Protein AF-A0A932GKW1-F1 (afdb_monomer_lite)

Secondary structure (DSSP, 8-state):
------EEEE-TTT--EEESPEEPTTS-EE-TTT--B-EEEE-----

Radius of gyration: 11.34 Å; chains: 1; bounding box: 30×32×20 Å

pLDDT: mean 81.67, std 12.41, range [47.84, 91.69]

Structure (mmCIF, N/CA/C/O backbone):
data_AF-A0A932GKW1-F1
#
_entry.id   AF-A0A932GKW1-F1
#
loop_
_atom_site.group_PDB
_atom_site.id
_atom_site.type_symbol
_atom_site.label_atom_id
_atom_site.label_alt_id
_atom_site.label_comp_id
_atom_site.label_asym_id
_atom_site.label_entity_id
_atom_site.label_seq_id
_atom_site.pdbx_PDB_ins_code
_atom_site.Cartn_x
_atom_site.Cartn_y
_atom_site.Cartn_z
_atom_site.occupancy
_atom_site.B_iso_or_equiv
_atom_site.auth_seq_id
_atom_site.auth_comp_id
_atom_site.auth_asym_id
_atom_site.auth_atom_id
_atom_site.pdbx_PDB_model_num
ATOM 1 N N . MET A 1 1 ? 12.420 24.081 -0.235 1.00 47.84 1 MET A N 1
ATOM 2 C CA . MET A 1 1 ? 12.139 23.018 -1.216 1.00 47.84 1 MET A CA 1
ATOM 3 C C . MET A 1 1 ? 11.679 21.836 -0.402 1.00 47.84 1 MET A C 1
ATOM 5 O O . MET A 1 1 ? 12.497 21.265 0.305 1.00 47.84 1 MET A O 1
ATOM 9 N N . GLU A 1 2 ? 10.374 21.588 -0.356 1.00 54.50 2 GLU A N 1
ATOM 10 C CA . GLU A 1 2 ? 9.841 20.408 0.322 1.00 54.50 2 GLU A CA 1
ATOM 11 C C . GLU A 1 2 ? 10.397 19.167 -0.377 1.00 54.50 2 GLU A C 1
ATOM 13 O O . GLU A 1 2 ? 10.190 18.969 -1.569 1.00 54.50 2 GLU A O 1
ATOM 18 N N . GLU A 1 3 ? 11.184 18.379 0.351 1.00 57.66 3 GLU A N 1
ATOM 19 C CA . GLU A 1 3 ? 11.665 17.084 -0.113 1.00 57.66 3 GLU A CA 1
ATOM 20 C C . GLU A 1 3 ? 10.447 16.197 -0.392 1.00 57.66 3 GLU A C 1
ATOM 22 O O . GLU A 1 3 ? 9.783 15.712 0.528 1.00 57.66 3 GLU A O 1
ATOM 27 N N . GLU A 1 4 ? 10.127 16.002 -1.671 1.00 64.06 4 GLU A N 1
ATOM 28 C CA . GLU A 1 4 ? 9.082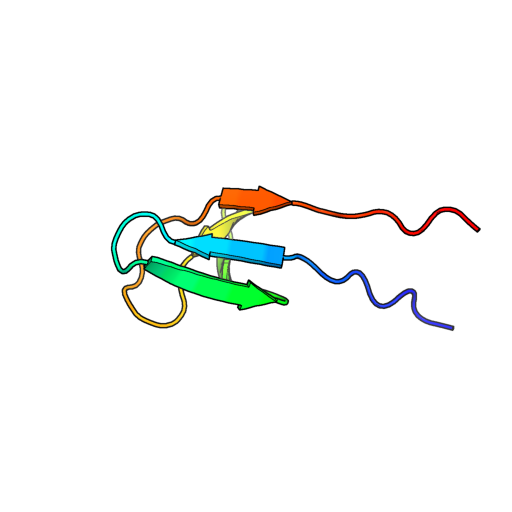 15.081 -2.107 1.00 64.06 4 GLU A CA 1
ATOM 29 C C . GLU A 1 4 ? 9.526 13.647 -1.789 1.00 64.06 4 GLU A C 1
ATOM 31 O O . GLU A 1 4 ? 10.166 12.958 -2.585 1.00 64.06 4 GLU A O 1
ATOM 36 N N . LYS A 1 5 ? 9.222 13.186 -0.573 1.00 69.44 5 LYS A N 1
ATOM 37 C CA . LYS A 1 5 ? 9.418 11.793 -0.172 1.00 69.44 5 LYS A CA 1
ATOM 38 C C . LYS A 1 5 ? 8.492 10.906 -1.003 1.00 69.44 5 LYS A C 1
ATOM 40 O O . LYS A 1 5 ? 7.307 10.781 -0.706 1.00 69.44 5 LYS A O 1
ATOM 45 N N . VAL A 1 6 ? 9.045 10.260 -2.025 1.00 79.06 6 VAL A N 1
ATOM 46 C CA . VAL A 1 6 ? 8.316 9.281 -2.836 1.00 79.06 6 VAL A CA 1
ATOM 47 C C . VAL A 1 6 ? 8.366 7.917 -2.151 1.00 79.06 6 VAL A C 1
ATOM 49 O O . VAL A 1 6 ? 9.433 7.320 -1.990 1.00 79.06 6 VAL A O 1
ATOM 52 N N . ILE A 1 7 ? 7.201 7.407 -1.756 1.00 86.06 7 ILE A N 1
ATOM 53 C CA . ILE A 1 7 ? 7.067 6.101 -1.099 1.00 86.06 7 ILE A CA 1
ATOM 5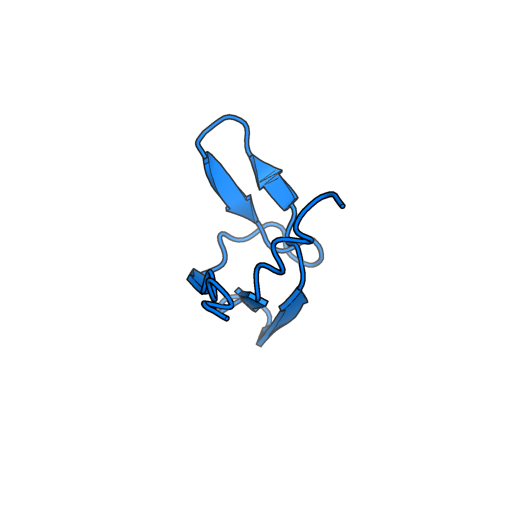4 C C . ILE A 1 7 ? 6.553 5.094 -2.122 1.00 86.06 7 ILE A C 1
ATOM 56 O O . ILE A 1 7 ? 5.363 5.064 -2.417 1.00 86.06 7 ILE A O 1
ATOM 60 N N . ALA A 1 8 ? 7.430 4.265 -2.683 1.00 89.56 8 ALA A N 1
ATOM 61 C CA . ALA A 1 8 ? 6.995 3.208 -3.593 1.00 89.56 8 ALA A CA 1
ATOM 62 C C . ALA A 1 8 ? 6.291 2.089 -2.815 1.00 89.56 8 ALA A C 1
ATOM 64 O O . ALA A 1 8 ? 6.726 1.741 -1.715 1.00 89.56 8 ALA A O 1
ATOM 65 N N . TYR A 1 9 ? 5.237 1.511 -3.389 1.00 90.56 9 TYR A N 1
ATOM 66 C CA . TYR A 1 9 ? 4.493 0.412 -2.781 1.00 90.56 9 TYR A CA 1
ATOM 67 C C . TYR A 1 9 ? 4.220 -0.723 -3.758 1.00 90.56 9 TYR A C 1
ATOM 69 O O . TYR A 1 9 ? 4.023 -0.504 -4.957 1.00 90.56 9 TYR A O 1
ATOM 77 N N . THR A 1 10 ? 4.167 -1.939 -3.218 1.00 91.19 10 THR A N 1
ATOM 78 C CA . THR A 1 10 ? 3.691 -3.129 -3.927 1.00 91.19 10 THR A CA 1
ATOM 79 C C . THR A 1 10 ? 2.637 -3.827 -3.079 1.00 91.19 10 THR A C 1
ATOM 81 O O . THR A 1 10 ? 2.856 -4.142 -1.908 1.00 91.19 10 THR A O 1
ATOM 84 N N . CYS A 1 11 ? 1.465 -4.060 -3.664 1.00 91.69 11 CYS A N 1
ATOM 85 C CA . CYS A 1 11 ? 0.409 -4.833 -3.039 1.00 91.69 11 CYS A CA 1
ATOM 86 C C . CYS A 1 11 ? 0.541 -6.308 -3.405 1.00 91.69 11 CYS A C 1
ATOM 88 O O . CYS A 1 11 ? 0.414 -6.676 -4.568 1.00 91.69 11 CYS A O 1
ATOM 90 N N . HIS A 1 12 ? 0.719 -7.165 -2.403 1.00 88.69 12 HIS A N 1
ATOM 91 C CA . HIS A 1 12 ? 0.768 -8.617 -2.594 1.00 88.69 12 HIS A CA 1
ATOM 92 C C . HIS A 1 12 ? -0.621 -9.257 -2.740 1.00 88.69 12 HIS A C 1
ATOM 94 O O . HIS A 1 12 ? -0.715 -10.397 -3.177 1.00 88.69 12 HIS A O 1
ATOM 100 N N . GLY A 1 13 ? -1.693 -8.536 -2.389 1.00 89.38 13 GLY A N 1
ATOM 101 C CA . GLY A 1 13 ? -3.067 -9.029 -2.507 1.00 89.38 13 GLY A CA 1
ATOM 102 C C . GLY A 1 13 ? -3.604 -8.963 -3.938 1.00 89.38 13 GLY A C 1
ATOM 103 O O . GLY A 1 13 ? -4.103 -9.957 -4.450 1.00 89.38 13 GLY A O 1
ATOM 104 N N . CYS A 1 14 ? -3.490 -7.801 -4.590 1.00 91.62 14 CYS A N 1
ATOM 105 C CA . CYS A 1 14 ? -3.974 -7.594 -5.963 1.00 91.62 14 CYS A CA 1
ATOM 106 C C . CYS A 1 14 ? -2.859 -7.449 -7.010 1.00 91.62 14 CYS A C 1
ATOM 108 O O . CYS A 1 14 ? -3.147 -7.382 -8.199 1.00 91.62 14 CYS A O 1
ATOM 110 N N . GLY A 1 15 ? -1.592 -7.366 -6.592 1.00 89.25 15 GLY A N 1
ATOM 111 C CA . GLY A 1 15 ? -0.462 -7.130 -7.495 1.00 89.25 15 GLY A CA 1
ATOM 112 C C . GLY A 1 15 ? -0.269 -5.667 -7.910 1.00 89.25 15 GLY A C 1
ATOM 113 O O . GLY A 1 15 ? 0.674 -5.380 -8.646 1.00 89.25 15 GLY A O 1
ATOM 11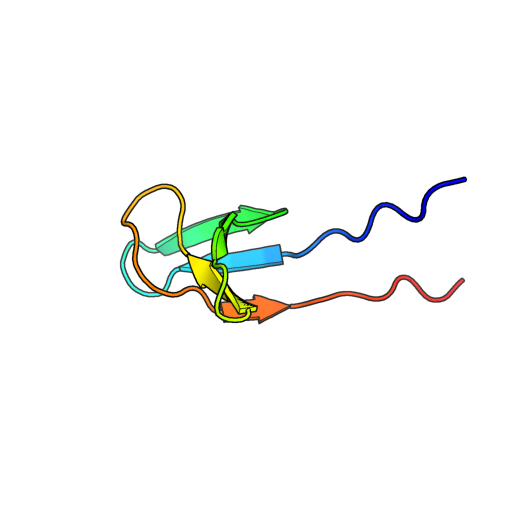4 N N . SER A 1 16 ? -1.112 -4.732 -7.445 1.00 90.19 16 SER A N 1
ATOM 115 C CA . SER A 1 16 ? -0.987 -3.308 -7.783 1.00 90.19 16 SER A CA 1
ATOM 116 C C . SER A 1 16 ? 0.320 -2.711 -7.264 1.00 90.19 16 SER A C 1
ATOM 118 O O . SER A 1 16 ? 0.779 -3.013 -6.160 1.00 90.19 16 SER A O 1
ATOM 120 N N . ARG A 1 17 ? 0.911 -1.824 -8.062 1.00 89.88 17 ARG A N 1
ATOM 121 C CA . ARG A 1 17 ? 2.171 -1.136 -7.773 1.00 89.88 17 ARG A CA 1
ATOM 122 C C . ARG A 1 17 ? 1.996 0.350 -8.009 1.00 89.88 17 ARG A C 1
ATOM 124 O O . ARG A 1 17 ? 1.306 0.745 -8.945 1.00 89.88 17 ARG A O 1
ATOM 131 N N . GLY A 1 18 ? 2.648 1.169 -7.199 1.00 88.81 18 GLY A N 1
ATOM 132 C CA . GLY A 1 18 ? 2.596 2.611 -7.384 1.00 88.81 18 GLY A CA 1
ATOM 133 C C . GLY A 1 18 ? 3.492 3.359 -6.417 1.00 88.81 18 GLY A C 1
ATOM 134 O O . GLY A 1 18 ? 4.391 2.787 -5.800 1.00 88.81 18 GLY A O 1
ATOM 135 N N . VAL A 1 19 ? 3.226 4.652 -6.286 1.00 88.69 19 VAL A N 1
ATOM 136 C CA . VAL A 1 19 ? 3.911 5.542 -5.350 1.00 88.69 19 VAL A CA 1
ATOM 137 C C . VAL A 1 19 ? 2.896 6.256 -4.466 1.00 88.69 19 VAL A C 1
ATOM 139 O O . VAL A 1 19 ? 1.747 6.434 -4.860 1.00 88.69 19 VAL A O 1
ATOM 142 N N . ASN A 1 20 ? 3.329 6.644 -3.271 1.00 85.56 20 ASN A N 1
ATOM 143 C CA . ASN A 1 20 ? 2.562 7.360 -2.256 1.00 85.56 20 ASN A CA 1
ATOM 144 C C . ASN A 1 20 ? 1.234 6.663 -1.896 1.00 85.56 20 ASN A C 1
ATOM 146 O O . ASN A 1 20 ? 0.161 7.233 -2.095 1.00 85.56 20 ASN A O 1
ATOM 150 N N . PRO A 1 21 ? 1.281 5.422 -1.369 1.00 87.12 21 PRO A N 1
ATOM 151 C CA . PRO A 1 21 ? 0.074 4.724 -0.933 1.00 87.12 21 PRO A CA 1
ATOM 152 C C . PRO A 1 21 ? -0.608 5.443 0.235 1.00 87.12 21 PRO A C 1
ATOM 154 O O . PRO A 1 21 ? 0.004 6.218 0.976 1.00 87.12 21 PRO A O 1
ATOM 157 N N . THR A 1 22 ? -1.880 5.124 0.460 1.00 86.69 22 THR A N 1
ATOM 158 C CA . THR A 1 22 ? -2.657 5.708 1.553 1.00 86.69 22 THR A CA 1
ATOM 159 C C . THR A 1 22 ? -2.119 5.242 2.905 1.00 86.69 22 THR A C 1
ATOM 161 O O . THR A 1 22 ? -2.173 4.057 3.243 1.00 86.69 22 THR A O 1
ATOM 164 N N . LYS A 1 23 ? -1.610 6.182 3.709 1.00 87.81 23 LYS A N 1
ATOM 165 C CA . LYS A 1 23 ? -1.153 5.916 5.076 1.00 87.81 23 LYS A CA 1
ATOM 166 C C . LYS A 1 23 ? -2.328 5.940 6.048 1.00 87.81 23 LYS A C 1
ATOM 168 O O . LYS A 1 23 ? -3.084 6.905 6.124 1.00 87.81 23 LYS A O 1
ATOM 173 N N . THR A 1 24 ? -2.465 4.885 6.832 1.00 85.31 24 THR A N 1
ATOM 174 C CA . THR A 1 24 ? -3.465 4.787 7.898 1.00 85.31 24 THR A CA 1
ATOM 175 C C . THR A 1 24 ? -3.016 5.536 9.146 1.00 85.31 24 THR A C 1
ATOM 177 O O . THR A 1 24 ? -1.822 5.717 9.390 1.00 85.31 24 THR A O 1
ATOM 180 N N . LYS A 1 25 ? -3.975 5.876 10.017 1.00 82.56 25 LYS A N 1
ATOM 181 C CA . LYS A 1 25 ? -3.697 6.466 11.340 1.00 82.56 25 LYS A CA 1
ATOM 182 C C . LYS A 1 25 ? -2.766 5.612 12.215 1.00 82.56 25 LYS A C 1
ATOM 184 O O . LYS A 1 25 ? -2.128 6.149 13.108 1.00 82.56 25 LYS A O 1
ATOM 189 N N . LYS A 1 26 ? -2.671 4.301 11.956 1.00 79.06 26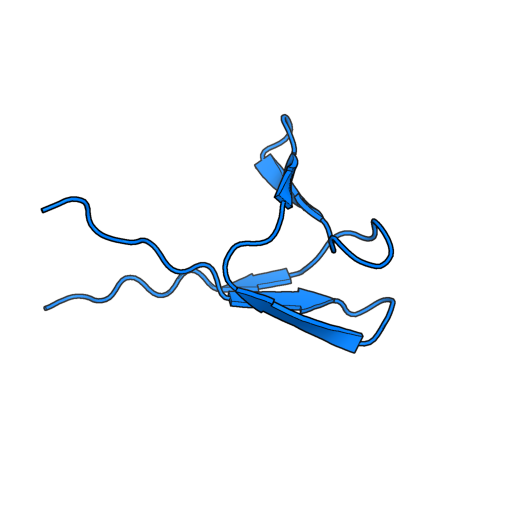 LYS A N 1
ATOM 190 C CA . LYS A 1 26 ? -1.771 3.374 12.664 1.00 79.06 26 LYS A CA 1
ATOM 191 C C . LYS A 1 26 ? -0.344 3.341 12.097 1.00 79.06 26 LYS A C 1
ATOM 193 O O . LYS A 1 26 ? 0.481 2.598 12.607 1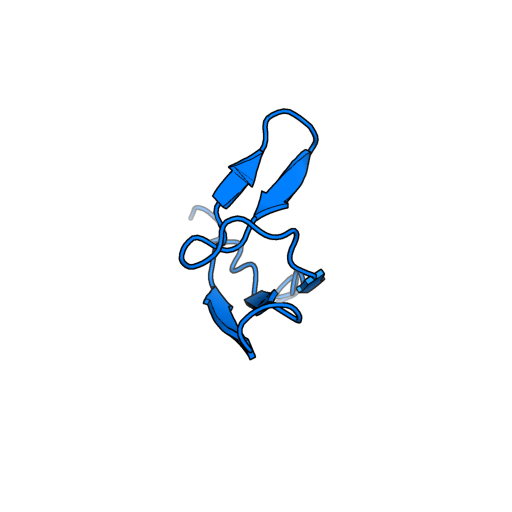.00 79.06 26 LYS A O 1
ATOM 198 N N . GLY A 1 27 ? -0.051 4.109 11.046 1.00 82.25 27 GLY A N 1
ATOM 199 C CA . GLY A 1 27 ? 1.266 4.141 10.405 1.00 82.25 27 GLY A CA 1
ATOM 200 C C . GLY A 1 27 ? 1.483 3.087 9.315 1.00 82.25 27 GLY A C 1
ATOM 201 O O . GLY A 1 27 ? 2.497 3.150 8.631 1.00 82.25 27 GLY A O 1
ATOM 202 N N . ASN A 1 28 ? 0.524 2.182 9.101 1.00 87.19 28 ASN A N 1
ATOM 203 C CA . ASN A 1 28 ? 0.562 1.199 8.015 1.00 87.19 28 ASN A CA 1
ATOM 204 C C . ASN A 1 28 ? 0.088 1.815 6.699 1.00 87.19 28 ASN A C 1
ATOM 206 O O . ASN A 1 28 ? -0.770 2.700 6.716 1.00 87.19 28 ASN A O 1
ATOM 210 N N . TYR A 1 29 ? 0.572 1.296 5.574 1.00 89.69 29 TYR A N 1
ATOM 211 C CA . TYR A 1 29 ? 0.121 1.695 4.243 1.00 89.69 29 TYR A CA 1
ATOM 212 C C . TYR A 1 29 ? -0.861 0.674 3.679 1.00 89.69 29 TYR A C 1
ATOM 214 O O . TYR A 1 29 ? -0.658 -0.534 3.824 1.00 89.69 29 TYR A O 1
ATOM 222 N N . LEU A 1 30 ? -1.921 1.165 3.042 1.00 91.06 30 LEU A N 1
ATOM 223 C CA . LEU A 1 30 ? -2.931 0.339 2.387 1.00 91.06 30 LEU A CA 1
ATOM 224 C C . LEU A 1 30 ? -2.915 0.561 0.880 1.00 91.06 30 LEU A C 1
ATOM 226 O O . LEU A 1 30 ? -2.611 1.650 0.387 1.00 91.06 30 LEU A O 1
ATOM 230 N N . CYS A 1 31 ? -3.277 -0.491 0.158 1.00 90.94 31 CYS A N 1
ATOM 231 C CA . CYS A 1 31 ? -3.492 -0.445 -1.270 1.00 90.94 31 CYS A CA 1
ATOM 232 C C . CYS A 1 31 ? -4.750 0.389 -1.539 1.00 90.94 31 CYS A C 1
ATOM 234 O O . CYS A 1 31 ? -5.804 0.045 -1.000 1.00 90.94 31 CYS A O 1
ATOM 236 N N . PRO A 1 32 ? -4.677 1.433 -2.378 1.00 87.00 32 PRO A N 1
ATOM 237 C CA . PRO A 1 32 ? -5.855 2.218 -2.741 1.00 87.00 32 PRO A CA 1
ATOM 238 C C . PRO A 1 32 ? -6.881 1.407 -3.549 1.00 87.00 32 PRO A C 1
ATOM 240 O O . PRO A 1 32 ? -8.047 1.774 -3.581 1.00 87.00 32 PRO A O 1
ATOM 243 N N . ASP A 1 33 ? -6.448 0.307 -4.171 1.00 89.44 33 ASP A N 1
ATOM 244 C CA . ASP A 1 33 ? -7.271 -0.527 -5.048 1.00 89.44 33 ASP A CA 1
ATOM 245 C C . ASP A 1 33 ? -8.074 -1.581 -4.271 1.00 89.44 33 ASP A C 1
ATOM 247 O O . ASP A 1 33 ? -9.293 -1.657 -4.373 1.00 89.44 33 ASP A O 1
ATOM 251 N N . CYS A 1 34 ? -7.393 -2.392 -3.452 1.00 90.44 34 CYS A N 1
ATOM 252 C CA . CYS A 1 34 ? -8.018 -3.522 -2.754 1.00 90.44 34 CYS A CA 1
ATOM 253 C C . CYS A 1 34 ? -8.133 -3.347 -1.232 1.00 90.44 34 CYS A C 1
ATOM 255 O O . CYS A 1 34 ? -8.688 -4.214 -0.562 1.00 90.44 34 CYS A O 1
ATOM 257 N N . GLY A 1 35 ? -7.571 -2.280 -0.657 1.00 87.75 35 GLY A N 1
ATOM 258 C CA . GLY A 1 35 ? -7.601 -2.030 0.788 1.00 87.75 35 GLY A CA 1
ATOM 259 C C . GLY A 1 35 ? -6.697 -2.936 1.635 1.00 87.75 35 GLY A C 1
ATOM 260 O O . GLY A 1 35 ? -6.650 -2.764 2.852 1.00 87.75 35 GLY A O 1
ATOM 261 N N . ASN A 1 36 ? -5.953 -3.871 1.031 1.00 90.50 36 ASN A N 1
ATOM 262 C CA . ASN A 1 36 ? -4.978 -4.695 1.753 1.00 90.50 36 ASN A CA 1
ATOM 263 C C . ASN A 1 36 ? -3.747 -3.894 2.178 1.00 90.50 36 ASN A C 1
ATOM 265 O O . ASN A 1 36 ? -3.380 -2.906 1.541 1.00 90.50 36 ASN A O 1
ATOM 269 N N . GLN A 1 37 ? -3.065 -4.362 3.224 1.00 90.44 37 GLN A N 1
ATOM 270 C CA . GLN A 1 37 ? -1.780 -3.805 3.633 1.00 90.44 37 GLN A CA 1
ATOM 271 C C . GLN A 1 37 ? -0.731 -4.007 2.535 1.00 90.44 37 GLN A C 1
ATOM 273 O O . GLN A 1 37 ? -0.630 -5.085 1.946 1.00 90.44 37 GLN A O 1
ATOM 278 N N . VAL A 1 38 ? 0.026 -2.950 2.248 1.00 90.94 38 VAL A N 1
ATOM 279 C CA . VAL A 1 38 ? 1.084 -2.961 1.233 1.00 90.94 38 VAL A CA 1
ATOM 280 C C . VAL A 1 38 ? 2.444 -2.815 1.879 1.00 90.94 38 VAL A C 1
ATOM 282 O O . VAL A 1 38 ? 2.601 -2.108 2.878 1.00 90.94 38 VAL A O 1
ATOM 285 N N . GLU A 1 39 ? 3.428 -3.473 1.279 1.00 88.94 39 GLU A N 1
ATOM 286 C CA . GLU A 1 39 ? 4.821 -3.243 1.618 1.00 88.94 39 GLU A CA 1
ATOM 287 C C . GLU A 1 39 ? 5.295 -1.984 0.893 1.00 88.94 39 GLU A C 1
ATOM 289 O O . GLU A 1 39 ? 5.011 -1.786 -0.297 1.00 88.94 39 GLU A O 1
ATOM 294 N N . VAL A 1 40 ? 5.985 -1.113 1.627 1.00 88.62 40 VAL A N 1
ATOM 295 C CA . VAL A 1 40 ? 6.523 0.133 1.092 1.00 88.62 40 VAL A CA 1
ATOM 296 C C . VAL A 1 40 ? 8.031 0.187 1.221 1.00 88.62 40 VAL A C 1
ATOM 298 O O . VAL A 1 40 ? 8.602 -0.290 2.198 1.00 88.62 40 VAL A O 1
ATOM 301 N N . SER A 1 41 ? 8.673 0.822 0.250 1.00 84.44 41 SER A N 1
ATOM 302 C CA . SER A 1 41 ? 10.098 1.132 0.290 1.00 84.44 41 SER A CA 1
ATOM 303 C C . SER A 1 41 ? 10.291 2.641 0.230 1.00 84.44 41 SER A C 1
ATOM 305 O O . SER A 1 41 ? 10.064 3.273 -0.804 1.00 84.44 41 SER A O 1
ATOM 307 N N . GLU A 1 42 ? 10.719 3.226 1.349 1.00 78.31 42 GLU A N 1
ATOM 308 C CA . GLU A 1 42 ? 11.129 4.627 1.410 1.00 78.31 42 GLU A CA 1
ATOM 309 C C . GLU A 1 42 ? 12.544 4.761 0.839 1.00 78.31 42 GLU A C 1
ATOM 311 O O . GLU A 1 42 ? 13.526 4.408 1.495 1.00 78.31 42 GLU A O 1
ATOM 316 N N . LYS A 1 43 ? 12.677 5.295 -0.378 1.00 67.56 43 LYS A N 1
ATOM 317 C CA . LYS A 1 43 ? 13.989 5.728 -0.869 1.00 67.56 43 LYS A CA 1
ATOM 318 C C . LYS A 1 43 ? 14.248 7.140 -0.357 1.00 67.56 43 LYS A C 1
ATOM 320 O O . LYS A 1 43 ? 13.639 8.095 -0.828 1.00 67.56 43 LYS A O 1
ATOM 325 N N . ARG A 1 44 ? 15.159 7.282 0.611 1.00 57.31 44 ARG A N 1
ATOM 326 C CA . ARG A 1 44 ? 15.802 8.579 0.860 1.00 57.31 44 ARG A CA 1
ATOM 327 C C . ARG A 1 44 ? 16.724 8.841 -0.322 1.00 57.31 44 ARG A C 1
ATOM 329 O O . ARG A 1 44 ? 17.688 8.103 -0.511 1.00 57.31 44 ARG A O 1
ATOM 336 N N . VAL A 1 45 ? 16.406 9.848 -1.126 1.00 55.53 45 VAL A N 1
ATOM 337 C CA . VAL A 1 45 ? 17.355 10.376 -2.105 1.00 55.53 45 VAL A CA 1
ATOM 338 C C . VAL A 1 45 ? 18.376 11.162 -1.288 1.00 55.53 45 VAL A C 1
ATOM 340 O O . VAL A 1 45 ? 18.100 12.276 -0.859 1.00 55.53 45 VAL A O 1
ATOM 343 N N . VAL A 1 46 ? 19.493 10.522 -0.940 1.00 58.78 46 VAL A N 1
ATOM 344 C CA . VAL A 1 46 ? 20.640 11.237 -0.375 1.00 58.78 46 VAL A CA 1
ATOM 345 C C . VAL A 1 46 ? 21.365 11.925 -1.541 1.00 58.78 46 VAL A C 1
ATOM 347 O O . VAL A 1 46 ? 21.618 11.241 -2.536 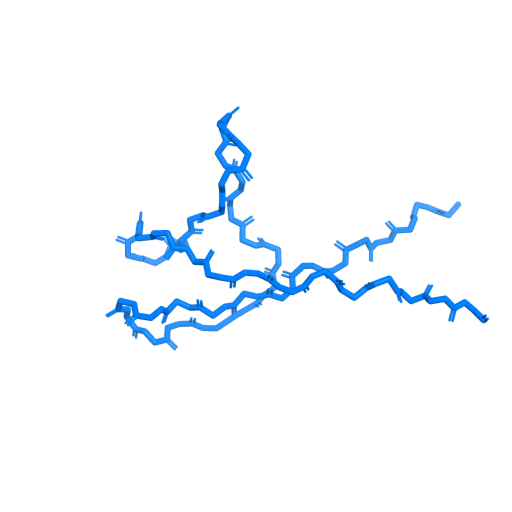1.00 58.78 46 VAL A O 1
ATOM 350 N N . PRO A 1 47 ? 21.591 13.251 -1.480 1.00 59.31 47 PRO A N 1
ATOM 351 C CA . PRO A 1 47 ? 22.295 13.990 -2.526 1.00 59.31 47 PRO A CA 1
ATOM 352 C C . PRO A 1 47 ? 23.771 13.594 -2.631 1.00 59.31 47 PRO A C 1
ATOM 354 O O . PRO A 1 47 ? 24.336 13.108 -1.622 1.00 59.31 47 PRO A O 1
#

Sequence (47 aa):
MEEEKVIAYTCHGCGSRGVNPTKTKKGNYLCPDCGNQVEVSEKRVVP

Foldseek 3Di:
DPDPFWKWKADPVPRDTDTDADADPVRFGAHPPPRHTIDIDTDDPDD